Protein AF-A0A8S9ZI94-F1 (afdb_monomer_lite)

InterPro domains:
  IPR020070 Large ribosomal subunit protein bL9, N-terminal [PF01281] (39-81)

Structure (mmCIF, N/CA/C/O backbone):
data_AF-A0A8S9ZI94-F1
#
_entry.id   AF-A0A8S9ZI94-F1
#
loop_
_atom_site.group_PDB
_atom_site.id
_atom_site.type_symbol
_atom_site.label_atom_id
_atom_site.label_alt_id
_atom_site.label_comp_id
_atom_site.label_asym_id
_atom_site.label_entity_id
_atom_site.label_seq_id
_atom_site.pdbx_PDB_ins_code
_atom_site.Cartn_x
_atom_site.Cartn_y
_atom_site.Cartn_z
_atom_site.occupancy
_atom_site.B_iso_or_equiv
_atom_site.auth_seq_id
_atom_site.auth_comp_id
_atom_site.auth_asym_id
_atom_site.auth_atom_id
_atom_site.pdbx_PDB_model_num
ATOM 1 N N . MET A 1 1 ? 29.187 -4.687 -35.046 1.00 63.66 1 MET A N 1
ATOM 2 C CA . MET A 1 1 ? 29.215 -3.384 -34.352 1.00 63.66 1 MET A CA 1
ATOM 3 C C . MET A 1 1 ? 29.001 -2.299 -35.387 1.00 63.66 1 MET A C 1
ATOM 5 O O . MET A 1 1 ? 29.614 -2.401 -36.446 1.00 63.66 1 MET A O 1
ATOM 9 N N . PRO A 1 2 ? 28.129 -1.319 -35.119 1.00 70.81 2 PRO A N 1
ATOM 10 C CA . PRO A 1 2 ? 27.903 -0.215 -36.040 1.00 70.81 2 PRO A CA 1
ATOM 11 C C . PRO A 1 2 ? 29.177 0.613 -36.213 1.00 70.81 2 PRO A C 1
ATOM 13 O O . PRO A 1 2 ? 30.008 0.697 -35.307 1.00 70.81 2 PRO A O 1
ATOM 16 N N . GLU A 1 3 ? 29.332 1.217 -37.389 1.00 81.31 3 GLU A N 1
ATOM 17 C CA . GLU A 1 3 ? 30.473 2.083 -37.679 1.00 81.31 3 GLU A CA 1
ATOM 18 C C . GLU A 1 3 ? 30.523 3.276 -36.713 1.00 81.31 3 GLU A C 1
ATOM 20 O O . GLU A 1 3 ? 29.493 3.814 -36.290 1.00 81.31 3 GLU A O 1
ATOM 25 N N . ARG A 1 4 ? 31.730 3.733 -36.374 1.00 83.38 4 ARG A N 1
ATOM 26 C CA . ARG A 1 4 ? 31.902 4.915 -35.524 1.00 83.38 4 ARG A CA 1
ATOM 27 C C . ARG A 1 4 ? 31.311 6.145 -36.219 1.00 83.38 4 ARG A C 1
ATOM 29 O O . ARG A 1 4 ? 31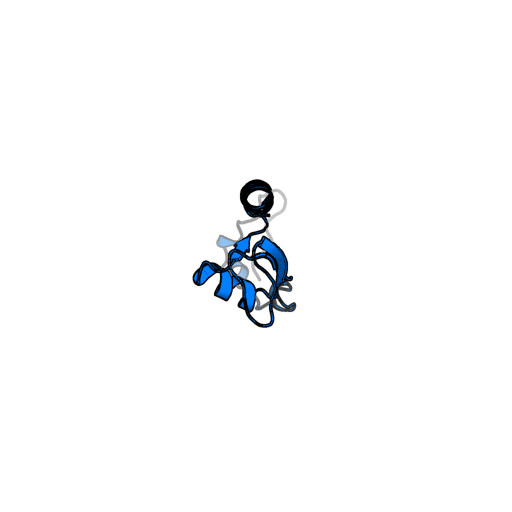.508 6.350 -37.412 1.00 83.38 4 ARG A O 1
ATOM 36 N N . THR A 1 5 ? 30.591 6.969 -35.465 1.00 81.62 5 THR A N 1
ATOM 37 C CA . THR A 1 5 ? 30.135 8.281 -35.938 1.00 81.62 5 THR A CA 1
ATOM 38 C C . THR A 1 5 ? 31.351 9.180 -36.220 1.00 81.62 5 THR A C 1
ATOM 40 O O . THR A 1 5 ? 32.214 9.274 -35.344 1.00 81.62 5 THR A O 1
ATOM 43 N N . PRO A 1 6 ? 31.450 9.819 -37.402 1.00 88.62 6 PRO A N 1
ATOM 44 C CA . PRO A 1 6 ? 32.541 10.739 -37.723 1.00 88.62 6 PRO A CA 1
ATOM 45 C C . PRO A 1 6 ? 32.696 11.872 -36.700 1.00 88.62 6 PRO A C 1
ATOM 47 O O . PRO A 1 6 ? 31.741 12.258 -36.026 1.00 88.62 6 PRO A O 1
ATOM 50 N N . ASP A 1 7 ? 33.898 12.435 -36.600 1.00 89.50 7 ASP A N 1
ATOM 51 C CA . ASP A 1 7 ? 34.146 13.552 -35.690 1.00 89.50 7 ASP A CA 1
ATOM 52 C C . ASP A 1 7 ? 33.443 1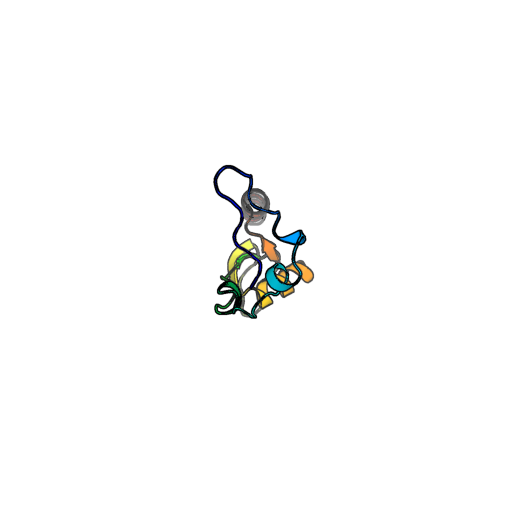4.826 -36.187 1.00 89.50 7 ASP A C 1
ATOM 54 O O . ASP A 1 7 ? 33.470 15.148 -37.374 1.00 89.50 7 ASP A O 1
ATOM 58 N N . GLY A 1 8 ? 32.790 15.548 -35.272 1.00 90.38 8 GLY A N 1
ATOM 59 C CA . GLY A 1 8 ? 32.085 16.799 -35.575 1.00 90.38 8 GLY A CA 1
ATOM 60 C C . GLY A 1 8 ? 30.637 16.653 -36.059 1.00 90.38 8 GLY A C 1
ATOM 61 O O . GLY A 1 8 ? 30.004 17.671 -36.332 1.00 90.38 8 GLY A O 1
ATOM 62 N N . VAL A 1 9 ? 30.085 15.435 -36.135 1.00 85.12 9 VAL A N 1
ATOM 63 C CA . VAL A 1 9 ? 28.652 15.217 -36.411 1.00 85.12 9 VAL A CA 1
ATOM 64 C C . VAL A 1 9 ? 27.915 14.679 -35.183 1.00 85.12 9 VAL A C 1
ATOM 66 O O . VAL A 1 9 ? 28.510 14.071 -34.293 1.00 85.12 9 VAL A O 1
ATOM 69 N N . ASN A 1 10 ? 26.601 14.906 -35.130 1.00 86.19 10 ASN A N 1
ATOM 70 C CA . ASN A 1 10 ? 25.763 14.412 -34.038 1.00 86.19 10 ASN A CA 1
ATOM 71 C C . ASN A 1 10 ? 25.751 12.877 -34.003 1.00 86.19 10 ASN A C 1
ATOM 73 O O . ASN A 1 10 ? 25.747 12.223 -35.049 1.00 86.19 10 ASN A O 1
ATOM 77 N N . GLN A 1 11 ? 25.709 12.298 -32.798 1.00 82.75 11 GLN A N 1
ATOM 78 C CA . GLN A 1 11 ? 25.504 10.859 -32.659 1.00 82.75 11 GLN A CA 1
ATOM 79 C C . GLN A 1 11 ? 24.163 10.440 -33.265 1.00 82.75 11 GLN A C 1
ATOM 81 O O . GLN A 1 11 ? 23.153 11.130 -33.129 1.00 82.75 11 GLN A O 1
ATOM 86 N N . ARG A 1 12 ? 24.179 9.278 -33.922 1.00 78.31 12 ARG A N 1
ATOM 87 C CA . ARG A 1 12 ? 22.985 8.639 -34.478 1.00 78.31 12 ARG A CA 1
ATOM 88 C C . ARG A 1 12 ? 22.023 8.314 -33.329 1.00 78.31 12 ARG A C 1
ATOM 90 O O . ARG A 1 12 ? 22.497 7.864 -32.281 1.00 78.31 12 ARG A O 1
ATOM 97 N N . PRO A 1 13 ? 20.707 8.505 -33.486 1.00 81.00 13 PRO A N 1
ATOM 98 C CA . PRO A 1 13 ? 19.759 8.073 -32.476 1.00 81.00 13 PRO A CA 1
ATOM 99 C C . PRO A 1 13 ? 19.834 6.544 -32.285 1.00 81.00 13 PRO A C 1
ATOM 101 O O . PRO A 1 13 ? 20.004 5.805 -33.258 1.00 81.00 13 PRO A O 1
ATOM 104 N N . PRO A 1 14 ? 19.684 6.035 -31.047 1.00 74.00 14 PRO A N 1
ATOM 105 C CA . PRO A 1 14 ? 19.745 4.597 -30.761 1.00 74.00 14 PRO A CA 1
ATOM 106 C C . PRO A 1 14 ? 18.730 3.746 -31.543 1.00 74.00 14 PRO A C 1
ATOM 108 O O . PRO A 1 14 ? 18.919 2.547 -31.697 1.00 74.00 14 PRO A O 1
ATOM 111 N N . THR A 1 15 ? 17.661 4.353 -32.062 1.00 80.06 15 THR A N 1
ATOM 112 C CA . THR A 1 15 ? 16.644 3.693 -32.894 1.00 80.06 15 THR A CA 1
ATOM 113 C C . THR A 1 15 ? 17.130 3.329 -34.297 1.00 80.06 15 THR A C 1
ATOM 115 O O . THR A 1 15 ? 16.504 2.498 -34.949 1.00 80.06 15 THR A O 1
ATOM 118 N N . ASP A 1 16 ? 18.233 3.917 -34.766 1.00 79.81 16 ASP A N 1
ATOM 119 C CA . ASP A 1 16 ? 18.715 3.735 -36.143 1.00 79.81 16 ASP A CA 1
ATOM 120 C C . ASP A 1 16 ? 19.424 2.395 -36.373 1.00 79.81 16 ASP A C 1
ATOM 122 O O . ASP A 1 16 ? 19.748 2.051 -37.511 1.00 79.81 16 ASP A O 1
ATOM 126 N N . HIS A 1 17 ? 19.688 1.620 -35.317 1.00 78.19 17 HIS A N 1
ATOM 127 C CA . HIS A 1 17 ? 20.348 0.326 -35.436 1.00 78.19 17 HIS A CA 1
ATOM 128 C C . HIS A 1 17 ? 19.708 -0.716 -34.517 1.00 78.19 17 HIS A C 1
ATOM 130 O O . HIS A 1 17 ? 19.656 -0.542 -33.303 1.00 78.19 17 HIS A O 1
ATOM 136 N N . GLN A 1 18 ? 19.297 -1.852 -35.090 1.00 78.44 18 GLN A N 1
ATOM 137 C CA . GLN A 1 18 ? 18.602 -2.924 -34.362 1.00 78.44 18 GLN A CA 1
ATOM 138 C C . GLN A 1 18 ? 19.405 -3.467 -33.171 1.00 78.44 18 GLN A C 1
ATOM 140 O O . GLN A 1 18 ? 18.826 -3.845 -32.158 1.00 78.44 18 GLN A O 1
ATOM 145 N N . ASP A 1 19 ? 20.740 -3.484 -33.265 1.00 80.25 19 ASP A N 1
ATOM 146 C CA . ASP A 1 19 ? 21.597 -3.920 -32.152 1.00 80.25 19 ASP A CA 1
ATOM 147 C C . ASP A 1 19 ? 21.461 -3.054 -30.892 1.00 80.25 19 ASP A C 1
ATOM 149 O O . ASP A 1 19 ? 21.658 -3.569 -29.798 1.00 80.25 19 ASP A O 1
ATOM 153 N N . PHE A 1 20 ? 21.105 -1.773 -31.018 1.00 76.69 20 PHE A N 1
ATOM 154 C CA . PHE A 1 20 ? 20.931 -0.874 -29.872 1.00 76.69 20 PHE A CA 1
ATOM 155 C C . PHE A 1 20 ? 19.559 -1.001 -29.205 1.00 76.69 20 PHE A C 1
ATOM 157 O O . PHE A 1 20 ? 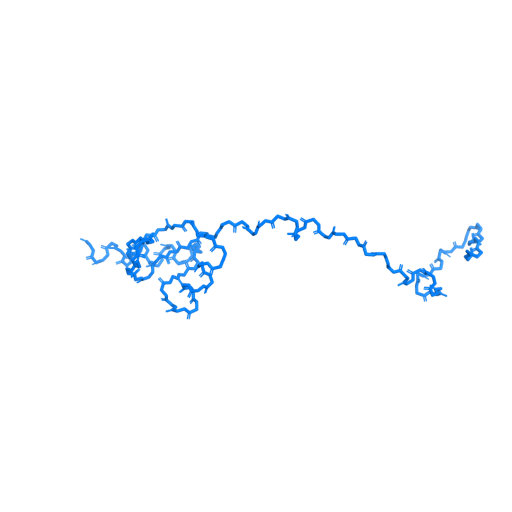19.353 -0.480 -28.114 1.00 76.69 20 PHE A O 1
ATOM 164 N N . THR A 1 21 ? 18.619 -1.701 -29.843 1.00 79.62 21 THR A N 1
ATOM 165 C CA . THR A 1 21 ? 17.299 -2.017 -29.273 1.00 79.62 21 THR A CA 1
ATOM 166 C C . THR A 1 21 ? 17.313 -3.338 -28.495 1.00 79.62 21 THR A C 1
ATOM 168 O O . THR A 1 21 ? 16.306 -3.734 -27.912 1.00 79.62 21 THR A O 1
ATOM 171 N N . LYS A 1 22 ? 18.441 -4.056 -28.493 1.00 84.38 22 LYS A N 1
ATOM 172 C CA . LYS A 1 22 ? 18.592 -5.312 -27.758 1.00 84.38 22 LYS A CA 1
ATOM 173 C C . LYS A 1 22 ? 18.814 -5.000 -26.282 1.00 84.38 22 LYS A C 1
ATOM 175 O O . LYS A 1 22 ? 19.791 -4.349 -25.925 1.00 84.38 22 LYS A O 1
ATOM 180 N N . TYR A 1 23 ? 17.913 -5.488 -25.441 1.00 84.81 23 TYR A N 1
ATOM 181 C CA . TYR A 1 23 ? 18.050 -5.428 -23.991 1.00 84.81 23 TYR A CA 1
ATOM 182 C C . TYR A 1 23 ? 18.621 -6.739 -23.460 1.00 84.81 23 TYR A C 1
ATOM 184 O O . TYR A 1 23 ? 18.374 -7.809 -24.019 1.00 84.81 23 TYR A O 1
ATOM 192 N N . GLU A 1 24 ? 19.355 -6.647 -22.360 1.00 86.62 24 GLU A N 1
ATOM 193 C CA . GLU A 1 24 ? 19.771 -7.799 -21.573 1.00 86.62 24 GLU A CA 1
ATOM 194 C C . GLU A 1 24 ? 18.864 -7.914 -20.348 1.00 86.62 24 GLU A C 1
ATOM 196 O O . GLU A 1 24 ? 18.453 -6.906 -19.769 1.00 86.62 24 GLU A O 1
ATOM 201 N N . ALA A 1 25 ? 18.523 -9.147 -19.973 1.00 85.62 25 ALA A N 1
ATOM 202 C CA . ALA A 1 25 ? 17.784 -9.384 -18.748 1.00 85.62 25 ALA A CA 1
ATOM 203 C C . ALA A 1 25 ? 18.677 -9.007 -17.561 1.00 85.62 25 ALA A C 1
ATOM 205 O O . ALA A 1 25 ? 19.690 -9.652 -17.303 1.00 85.62 25 ALA A O 1
ATOM 206 N N . PHE A 1 26 ? 18.283 -7.961 -16.846 1.00 85.81 26 PHE A N 1
ATOM 207 C CA . PHE A 1 26 ? 18.903 -7.557 -15.598 1.00 85.81 26 PHE A CA 1
ATOM 208 C C . PHE A 1 26 ? 17.860 -7.662 -14.492 1.00 85.81 26 PHE A C 1
ATOM 210 O O . PHE A 1 26 ? 16.708 -7.268 -14.683 1.00 85.81 26 PHE A O 1
ATOM 217 N N . GLU A 1 27 ? 18.245 -8.218 -13.346 1.00 84.62 27 GLU A N 1
ATOM 218 C CA . GLU A 1 27 ? 17.356 -8.247 -12.190 1.00 84.62 27 GLU A CA 1
ATOM 219 C C . GLU A 1 27 ? 17.113 -6.821 -11.709 1.00 84.62 27 GLU A C 1
ATOM 221 O O . GLU A 1 27 ? 18.046 -6.120 -11.319 1.00 84.62 27 GLU A O 1
ATOM 226 N N . ASP A 1 28 ? 15.856 -6.385 -11.717 1.00 82.81 28 ASP A N 1
ATOM 227 C CA . ASP A 1 28 ? 15.508 -5.113 -11.102 1.00 82.81 28 ASP A CA 1
ATOM 228 C C . ASP A 1 28 ? 15.614 -5.269 -9.569 1.00 82.81 28 ASP A C 1
ATOM 230 O O . ASP A 1 28 ? 14.886 -6.080 -8.976 1.00 82.81 28 ASP A O 1
ATOM 234 N N . PRO A 1 29 ? 16.510 -4.507 -8.904 1.00 81.12 29 PRO A N 1
ATOM 235 C CA . PRO A 1 29 ? 16.748 -4.615 -7.465 1.00 81.12 29 PRO A CA 1
ATOM 236 C C . PRO A 1 29 ? 15.487 -4.423 -6.613 1.00 81.12 29 PRO A C 1
ATOM 238 O O . PRO A 1 29 ? 15.451 -4.858 -5.459 1.00 81.12 29 PRO A O 1
ATOM 241 N N . GLN A 1 30 ? 14.449 -3.780 -7.158 1.00 78.19 30 GLN A N 1
ATOM 242 C CA . GLN A 1 30 ? 13.170 -3.580 -6.477 1.00 78.19 30 GLN A CA 1
ATOM 243 C C . GLN A 1 30 ? 12.414 -4.890 -6.227 1.00 78.19 30 GLN A C 1
ATOM 245 O O . GLN A 1 30 ? 11.686 -4.976 -5.241 1.00 78.19 30 GLN A O 1
ATOM 250 N N . TYR A 1 31 ? 12.614 -5.918 -7.058 1.00 79.94 31 TYR A N 1
ATOM 251 C CA . TYR A 1 31 ? 11.971 -7.227 -6.886 1.00 79.94 31 TYR A CA 1
ATOM 252 C C . TYR A 1 31 ? 12.813 -8.219 -6.074 1.00 79.94 31 TYR A C 1
ATOM 254 O O . TYR A 1 31 ? 12.336 -9.304 -5.751 1.00 79.94 31 TYR A O 1
ATOM 262 N N . GLN A 1 32 ? 14.045 -7.856 -5.701 1.00 83.06 32 GLN A N 1
ATOM 263 C CA . GLN A 1 32 ? 14.904 -8.691 -4.850 1.00 83.06 32 GLN A CA 1
ATOM 264 C C . GLN A 1 32 ? 14.529 -8.607 -3.364 1.00 83.06 32 GLN A C 1
ATOM 266 O O . GLN A 1 32 ? 14.890 -9.485 -2.580 1.00 83.06 32 GLN A O 1
ATOM 271 N N . LYS A 1 33 ? 13.831 -7.543 -2.952 1.00 85.00 33 LYS A N 1
ATOM 272 C CA . LYS A 1 33 ? 13.453 -7.309 -1.555 1.00 85.00 33 LYS A CA 1
ATOM 273 C C . LYS A 1 33 ? 11.941 -7.412 -1.386 1.00 85.00 33 LYS A C 1
ATOM 275 O O . LYS A 1 33 ? 11.199 -7.007 -2.280 1.00 85.00 33 LYS A O 1
ATOM 280 N N . PRO A 1 34 ? 11.462 -7.921 -0.238 1.00 84.25 34 PRO A N 1
ATOM 281 C CA . PRO A 1 34 ? 10.041 -7.877 0.056 1.00 84.25 34 PRO A CA 1
ATOM 282 C C . PRO A 1 34 ? 9.563 -6.416 0.107 1.00 84.25 34 PRO A C 1
ATOM 284 O O . PRO A 1 34 ? 10.332 -5.535 0.514 1.00 84.25 34 PRO A O 1
ATOM 287 N N . PRO A 1 35 ? 8.298 -6.146 -0.263 1.00 87.56 35 PRO A N 1
ATOM 288 C CA . PRO A 1 35 ? 7.724 -4.818 -0.127 1.00 87.56 35 PRO A CA 1
ATOM 289 C C . PRO A 1 35 ? 7.825 -4.331 1.324 1.00 87.56 35 PRO A C 1
ATOM 291 O O . PRO A 1 35 ? 7.633 -5.135 2.245 1.00 87.56 35 PRO A O 1
ATOM 294 N N . PRO A 1 36 ? 8.088 -3.033 1.551 1.00 91.12 36 PRO A N 1
ATOM 295 C CA . PRO A 1 36 ? 8.097 -2.487 2.898 1.00 91.12 36 PRO A CA 1
ATOM 296 C C . PRO A 1 36 ? 6.711 -2.633 3.550 1.00 91.12 36 PRO A C 1
ATOM 298 O O . PRO A 1 36 ? 5.693 -2.665 2.845 1.00 91.12 36 PRO A O 1
ATOM 301 N N . PRO A 1 37 ? 6.649 -2.721 4.888 1.00 94.00 37 PRO A N 1
ATOM 302 C CA . PRO A 1 37 ? 5.380 -2.731 5.597 1.00 94.00 37 PRO A CA 1
ATOM 303 C C . PRO A 1 37 ? 4.616 -1.419 5.372 1.00 94.00 37 PRO A C 1
ATOM 305 O O . PRO A 1 37 ? 5.201 -0.348 5.200 1.00 94.00 37 PRO A O 1
ATOM 308 N N . LEU A 1 38 ? 3.289 -1.513 5.368 1.00 95.69 38 LEU A N 1
ATOM 309 C CA . LEU A 1 38 ? 2.378 -0.398 5.141 1.00 95.69 38 LEU A CA 1
ATOM 310 C C . LEU A 1 38 ? 1.726 0.021 6.455 1.00 95.69 38 LEU A C 1
ATOM 312 O O . LEU A 1 38 ? 1.159 -0.811 7.162 1.00 95.69 38 LEU A O 1
ATOM 316 N N . LYS A 1 39 ? 1.760 1.325 6.745 1.00 96.12 39 LYS A N 1
ATOM 317 C CA . LYS A 1 39 ? 1.011 1.915 7.858 1.00 96.12 39 LYS A CA 1
ATOM 318 C C . LYS A 1 39 ? -0.459 2.055 7.491 1.00 96.12 39 LYS A C 1
ATOM 320 O O . LYS A 1 39 ? -0.810 2.774 6.551 1.00 96.12 39 LYS A O 1
ATOM 325 N N . MET A 1 40 ? -1.305 1.387 8.259 1.00 96.38 40 MET A N 1
ATOM 326 C CA . MET A 1 40 ? -2.748 1.334 8.067 1.00 96.38 40 MET A CA 1
ATOM 327 C C . MET A 1 40 ? -3.452 1.711 9.369 1.00 96.38 40 MET A C 1
ATOM 329 O O . MET A 1 40 ? -2.937 1.443 10.451 1.00 96.38 40 MET A O 1
ATOM 333 N N . ILE A 1 41 ? -4.636 2.303 9.258 1.00 96.50 41 ILE A N 1
ATOM 334 C CA . ILE A 1 41 ? -5.567 2.480 10.371 1.00 96.50 41 ILE A CA 1
ATOM 335 C C . ILE A 1 41 ? -6.688 1.447 10.262 1.00 96.50 41 ILE A C 1
ATOM 337 O O . ILE A 1 41 ? -7.313 1.314 9.205 1.00 96.50 41 ILE A O 1
ATOM 341 N N . LEU A 1 42 ? -6.944 0.705 11.338 1.00 96.56 42 LEU A N 1
ATOM 342 C CA . LEU A 1 42 ? -8.045 -0.253 11.393 1.00 96.56 42 LEU A CA 1
ATOM 343 C C . LEU A 1 42 ? -9.382 0.484 11.528 1.00 96.56 42 LEU A C 1
ATOM 345 O O . LEU A 1 42 ? -9.539 1.383 12.349 1.00 96.56 42 LEU A O 1
ATOM 349 N N . LEU A 1 43 ? -10.361 0.121 10.707 1.00 94.94 43 LEU A N 1
ATOM 350 C CA . LEU A 1 43 ? -11.715 0.693 10.735 1.00 94.94 43 LEU A CA 1
ATOM 351 C C . LEU A 1 43 ? -12.701 -0.183 11.508 1.00 94.94 43 LEU A C 1
ATOM 353 O O . LEU A 1 43 ? -13.795 0.270 11.857 1.00 94.94 43 LEU A O 1
ATOM 357 N N . ASP A 1 44 ? -12.303 -1.421 11.767 1.00 94.19 44 ASP A N 1
ATOM 358 C CA . ASP A 1 44 ? -13.054 -2.425 12.499 1.00 94.19 44 ASP A CA 1
ATOM 359 C C . ASP A 1 44 ? -12.096 -3.253 13.357 1.00 94.19 44 ASP A C 1
ATOM 361 O O . ASP A 1 44 ? -10.882 -3.203 13.146 1.00 94.19 44 ASP A O 1
ATOM 365 N N . GLU A 1 45 ? -12.638 -4.002 14.308 1.00 93.25 45 GLU A N 1
ATOM 366 C CA . GLU A 1 45 ? -11.852 -4.973 15.068 1.00 93.25 45 GLU A CA 1
ATOM 367 C C . GLU A 1 45 ? -11.450 -6.139 14.154 1.00 93.25 45 GLU A C 1
ATOM 369 O O . GLU A 1 45 ? -12.246 -6.645 13.348 1.00 93.25 45 GLU A O 1
ATOM 374 N N . VAL A 1 46 ? -10.179 -6.529 14.221 1.00 92.62 46 VAL A N 1
ATOM 375 C CA . VAL A 1 46 ? -9.638 -7.614 13.406 1.00 92.62 46 VAL A CA 1
ATOM 376 C C . VAL A 1 46 ? -8.870 -8.562 14.315 1.00 92.62 46 VAL A C 1
ATOM 378 O O . VAL A 1 46 ? -7.811 -8.203 14.831 1.00 92.62 46 VAL A O 1
ATOM 381 N N . ASP A 1 47 ? -9.406 -9.775 14.460 1.00 89.62 47 ASP A N 1
ATOM 382 C CA . ASP A 1 47 ? -8.809 -10.852 15.253 1.00 89.62 47 ASP A CA 1
ATOM 383 C C . ASP A 1 47 ? -7.324 -11.034 14.909 1.00 89.62 47 ASP A C 1
ATOM 385 O O . ASP A 1 47 ? -6.947 -11.075 13.733 1.00 89.62 47 ASP A O 1
ATOM 389 N N . ASP A 1 48 ? -6.491 -11.129 15.948 1.00 87.75 48 ASP A N 1
ATOM 390 C CA . ASP A 1 48 ? -5.032 -11.296 15.875 1.00 87.75 48 ASP A CA 1
ATOM 391 C C . ASP A 1 4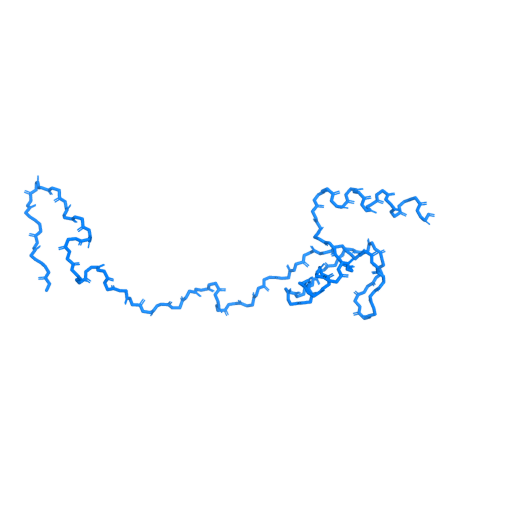8 ? -4.267 -10.170 15.148 1.00 87.75 48 ASP A C 1
ATOM 393 O O . ASP A 1 48 ? -3.085 -10.328 14.828 1.00 87.75 48 ASP A O 1
ATOM 397 N N . VAL A 1 49 ? -4.910 -9.027 14.881 1.00 92.44 49 VAL A N 1
ATOM 398 C CA . VAL A 1 49 ? -4.288 -7.884 14.192 1.00 92.44 49 VAL A CA 1
ATOM 399 C C . VAL A 1 49 ? -4.317 -6.612 15.036 1.00 92.44 49 VAL A C 1
ATOM 401 O O . VAL A 1 49 ? -3.280 -5.959 15.143 1.00 92.44 49 VAL A O 1
ATOM 404 N N . GLY A 1 50 ? -5.464 -6.247 15.613 1.00 93.00 50 GLY A N 1
ATOM 405 C CA . GLY A 1 50 ? -5.571 -5.051 16.453 1.00 93.00 50 GLY A CA 1
ATOM 406 C C . GLY A 1 50 ? -6.994 -4.528 16.632 1.00 93.00 50 GLY A C 1
ATOM 407 O O . GLY A 1 50 ? -7.962 -5.071 16.085 1.00 93.00 50 GLY A O 1
ATOM 408 N N . GLU A 1 51 ? -7.102 -3.443 17.394 1.00 93.50 51 GLU A N 1
ATOM 409 C CA . GLU A 1 51 ? -8.378 -2.817 17.738 1.00 93.50 51 GLU A CA 1
ATOM 410 C C . GLU A 1 51 ? -8.807 -1.743 16.724 1.00 93.50 51 GLU A C 1
ATOM 412 O O . GLU A 1 51 ? -8.019 -1.166 15.967 1.00 93.50 51 GLU A O 1
ATOM 417 N N . LYS A 1 52 ? -10.100 -1.413 16.732 1.00 93.25 52 LYS A N 1
ATOM 418 C CA . LYS A 1 52 ? -10.654 -0.359 15.881 1.00 93.25 52 LYS A CA 1
ATOM 419 C C . LYS A 1 52 ? -9.994 1.003 16.155 1.00 93.25 52 LYS A C 1
ATOM 421 O O . LYS A 1 52 ? -9.870 1.448 17.293 1.00 93.25 52 LYS A O 1
ATOM 426 N N . TYR A 1 53 ? -9.648 1.707 15.078 1.00 93.12 53 TYR A N 1
ATOM 427 C CA . TYR A 1 53 ? -8.906 2.974 15.047 1.00 93.12 53 TYR A CA 1
ATOM 428 C C . TYR A 1 53 ? -7.467 2.902 15.571 1.00 93.12 53 TYR A C 1
ATOM 430 O O . TYR A 1 53 ? -6.860 3.938 15.857 1.00 93.12 53 TYR A O 1
ATOM 438 N N . GLU A 1 54 ? -6.901 1.705 15.693 1.00 93.81 54 GLU A N 1
ATOM 439 C CA . GLU A 1 54 ? -5.473 1.528 15.925 1.00 93.81 54 GLU A CA 1
ATOM 440 C C . GLU A 1 54 ? -4.679 1.734 14.626 1.00 93.81 54 GLU A C 1
ATOM 442 O O . GLU A 1 54 ? -5.143 1.398 13.532 1.00 93.81 54 GLU A O 1
ATOM 447 N N . ILE A 1 55 ? -3.482 2.315 14.744 1.00 94.94 55 ILE A N 1
ATOM 448 C CA . ILE A 1 55 ? -2.556 2.519 13.626 1.00 94.94 55 ILE A CA 1
ATOM 449 C C . ILE A 1 55 ? -1.464 1.464 13.734 1.00 94.94 55 ILE A C 1
ATOM 451 O O . ILE A 1 55 ? -0.705 1.463 14.701 1.00 94.94 55 ILE A O 1
ATOM 455 N N . ILE A 1 56 ? -1.356 0.609 12.724 1.00 95.62 56 ILE A N 1
ATOM 456 C CA . ILE A 1 56 ? -0.460 -0.547 12.736 1.00 95.62 56 ILE A CA 1
ATOM 457 C C . ILE A 1 56 ? 0.337 -0.662 11.435 1.00 95.62 56 ILE A C 1
ATOM 459 O O . ILE A 1 56 ? -0.090 -0.204 10.371 1.00 95.62 56 ILE A O 1
ATOM 463 N N . GLU A 1 57 ? 1.512 -1.283 11.519 1.00 96.38 57 GLU A N 1
ATOM 464 C CA . GLU A 1 57 ? 2.333 -1.638 10.361 1.00 96.38 57 GLU A CA 1
ATOM 465 C C . GLU A 1 57 ? 2.035 -3.074 9.924 1.00 96.38 57 GLU A C 1
ATOM 467 O O . GLU A 1 57 ? 2.197 -4.022 10.690 1.00 96.38 57 GLU A O 1
ATOM 472 N N . LEU A 1 58 ? 1.601 -3.240 8.676 1.00 95.12 58 LEU A N 1
ATOM 473 C CA . LEU A 1 58 ? 1.176 -4.522 8.119 1.00 95.12 58 LEU A CA 1
ATOM 474 C C . LEU A 1 58 ? 2.034 -4.926 6.925 1.00 95.12 58 LEU A C 1
ATOM 476 O O . LEU A 1 58 ? 2.496 -4.086 6.156 1.00 95.12 58 LEU A O 1
ATOM 480 N N . SER A 1 59 ? 2.179 -6.233 6.701 1.00 94.94 59 SER A N 1
ATOM 481 C CA . SER A 1 59 ? 2.713 -6.723 5.427 1.00 94.94 59 SER A CA 1
ATOM 482 C C . SER A 1 59 ? 1.824 -6.265 4.264 1.00 94.94 59 SER A C 1
ATOM 484 O O . SER A 1 59 ? 0.601 -6.189 4.403 1.00 94.94 59 SER A O 1
ATOM 486 N N . SER A 1 60 ? 2.423 -5.998 3.098 1.00 93.06 60 SER A N 1
ATOM 487 C CA . SER A 1 60 ? 1.691 -5.517 1.913 1.00 93.06 60 SER A CA 1
ATOM 488 C C . SER A 1 60 ? 0.496 -6.415 1.551 1.00 93.06 60 SER A C 1
ATOM 490 O O . SER A 1 60 ? -0.604 -5.925 1.297 1.00 93.06 60 SER A O 1
ATOM 492 N N . ASN A 1 61 ? 0.668 -7.739 1.645 1.00 93.62 61 ASN A N 1
ATOM 493 C CA . ASN A 1 61 ? -0.390 -8.712 1.363 1.00 93.62 61 ASN A CA 1
ATOM 494 C C . ASN A 1 61 ? -1.582 -8.579 2.325 1.00 93.62 61 ASN A C 1
ATOM 496 O O . ASN A 1 61 ? -2.737 -8.600 1.892 1.00 93.62 61 ASN A O 1
ATOM 500 N N . LEU A 1 62 ? -1.319 -8.435 3.629 1.00 94.81 62 LEU A N 1
ATOM 501 C CA . LEU A 1 62 ? -2.379 -8.312 4.629 1.00 94.81 62 LEU A CA 1
ATOM 502 C C . LEU A 1 62 ? -3.059 -6.941 4.553 1.00 94.81 62 LEU A C 1
ATOM 504 O O . LEU A 1 62 ? -4.288 -6.873 4.555 1.00 94.81 62 LEU A O 1
ATOM 508 N N . ALA A 1 63 ? -2.280 -5.868 4.396 1.00 95.31 63 ALA A N 1
ATOM 509 C CA . ALA A 1 63 ? -2.797 -4.517 4.196 1.00 95.31 63 ALA A CA 1
ATOM 510 C C . ALA A 1 63 ? -3.747 -4.448 2.990 1.00 95.31 63 ALA A C 1
ATOM 512 O O . ALA A 1 63 ? -4.851 -3.919 3.107 1.00 95.31 63 ALA A O 1
ATOM 513 N N . HIS A 1 64 ? -3.367 -5.055 1.861 1.00 94.94 64 HIS A N 1
ATOM 514 C CA . HIS A 1 64 ? -4.200 -5.101 0.660 1.00 94.94 64 HIS A CA 1
ATOM 515 C C . HIS A 1 64 ? -5.520 -5.851 0.906 1.00 94.94 64 HIS A C 1
ATOM 517 O O . HIS A 1 64 ? -6.589 -5.382 0.514 1.00 94.94 64 HIS A O 1
ATOM 523 N N . LYS A 1 65 ? -5.478 -6.991 1.610 1.0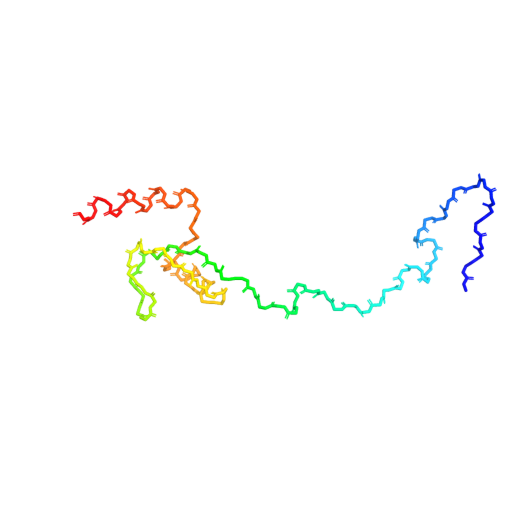0 95.81 65 LYS A N 1
ATOM 524 C CA . LYS A 1 65 ? -6.681 -7.761 1.967 1.00 95.81 65 LYS A CA 1
ATOM 525 C C . LYS A 1 65 ? -7.632 -6.964 2.869 1.00 95.81 65 LYS A C 1
ATOM 527 O O . LYS A 1 65 ? -8.843 -6.951 2.631 1.00 95.81 65 LYS A O 1
ATOM 532 N N . LEU A 1 66 ? -7.107 -6.293 3.896 1.00 95.81 66 LEU A N 1
ATOM 533 C CA . LEU A 1 66 ? -7.923 -5.485 4.810 1.00 95.81 66 LEU A CA 1
ATOM 534 C C . LEU A 1 66 ? -8.481 -4.233 4.125 1.00 95.81 66 LEU A C 1
ATOM 536 O O . LEU A 1 66 ? -9.635 -3.874 4.357 1.00 95.81 66 LEU A O 1
ATOM 540 N N . TYR A 1 67 ? -7.709 -3.623 3.226 1.00 95.50 67 TYR A N 1
ATOM 541 C CA . TYR A 1 67 ? -8.163 -2.502 2.409 1.00 95.50 67 TYR A CA 1
ATOM 542 C C . TYR A 1 67 ? -9.326 -2.896 1.485 1.00 95.50 67 TYR A C 1
ATOM 544 O O . TYR A 1 67 ? -10.374 -2.250 1.497 1.00 95.50 67 TYR A O 1
ATOM 552 N N . LEU A 1 68 ? -9.199 -4.008 0.746 1.00 96.12 68 LEU A N 1
ATOM 553 C CA . LEU A 1 68 ? -10.262 -4.500 -0.144 1.00 96.12 68 LEU A CA 1
ATOM 554 C C . LEU A 1 68 ? -11.551 -4.853 0.606 1.00 96.12 68 LEU A C 1
ATOM 556 O O . LEU A 1 68 ? -12.649 -4.632 0.098 1.00 96.12 68 LEU A O 1
ATOM 560 N N . THR A 1 69 ? -11.424 -5.381 1.824 1.00 95.94 69 THR A N 1
ATOM 561 C CA . THR A 1 69 ? -12.570 -5.703 2.690 1.00 95.94 69 THR A CA 1
ATOM 562 C C . THR A 1 69 ? -13.094 -4.504 3.480 1.00 95.94 69 THR A C 1
ATOM 564 O O . THR A 1 69 ? -14.032 -4.663 4.257 1.00 95.94 69 THR A O 1
ATOM 567 N N . ARG A 1 70 ? -12.533 -3.302 3.270 1.00 95.38 70 ARG A N 1
ATOM 568 C CA . ARG A 1 70 ? -12.882 -2.054 3.975 1.00 95.38 70 ARG A CA 1
ATOM 569 C C . ARG A 1 70 ? -12.720 -2.129 5.499 1.00 95.38 70 ARG A C 1
ATOM 571 O O . ARG A 1 70 ? -13.324 -1.341 6.219 1.00 95.38 70 ARG A O 1
ATOM 578 N N . LYS A 1 71 ? -11.891 -3.056 5.983 1.00 95.88 71 LYS A N 1
ATOM 579 C CA . LYS A 1 71 ? -11.549 -3.208 7.405 1.00 95.88 71 LYS A CA 1
ATOM 580 C C . LYS A 1 71 ? -10.388 -2.316 7.832 1.00 95.88 71 LYS A C 1
ATOM 582 O O . LYS A 1 71 ? -10.189 -2.111 9.022 1.00 95.88 71 LYS A O 1
ATOM 587 N N . ALA A 1 72 ? -9.629 -1.779 6.882 1.00 96.50 72 ALA A N 1
ATOM 588 C CA . ALA A 1 72 ? -8.548 -0.844 7.148 1.00 96.50 72 ALA A CA 1
ATOM 589 C C . ALA A 1 72 ? -8.453 0.217 6.045 1.00 96.50 72 ALA A C 1
ATOM 591 O O . ALA A 1 72 ? -8.817 -0.037 4.894 1.00 96.50 72 ALA A O 1
ATOM 592 N N . ALA A 1 73 ? -7.926 1.385 6.392 1.00 96.06 73 ALA A N 1
ATOM 593 C CA . ALA A 1 73 ? -7.568 2.449 5.459 1.00 96.06 73 ALA A CA 1
ATOM 594 C C . ALA A 1 73 ? -6.075 2.772 5.572 1.00 96.06 73 ALA A C 1
ATOM 596 O O . ALA A 1 73 ? -5.419 2.399 6.544 1.00 96.06 73 ALA A O 1
ATOM 597 N N . TYR A 1 74 ? -5.528 3.473 4.580 1.00 95.94 74 TYR A N 1
ATOM 598 C CA . TYR A 1 74 ? -4.171 3.999 4.685 1.00 95.94 74 TYR A CA 1
ATOM 599 C C . TYR A 1 74 ? -4.083 5.010 5.828 1.00 95.94 74 TYR A C 1
ATOM 601 O O . TYR A 1 74 ? -5.010 5.785 6.055 1.00 95.94 74 TYR A O 1
ATOM 609 N N . ALA A 1 75 ? -2.943 5.050 6.516 1.00 94.19 75 ALA A N 1
ATOM 610 C CA . ALA A 1 75 ? -2.657 6.082 7.511 1.00 94.19 75 ALA A CA 1
ATOM 611 C C . ALA A 1 75 ? -2.277 7.417 6.831 1.00 94.19 75 ALA A C 1
ATOM 613 O O . ALA A 1 75 ? -1.188 7.955 7.042 1.00 94.19 75 ALA A O 1
ATOM 614 N N . SER A 1 76 ? -3.150 7.924 5.954 1.00 94.56 76 SER A N 1
ATOM 615 C CA . SER A 1 76 ? -2.971 9.222 5.302 1.00 94.56 76 SER A CA 1
ATOM 616 C C . SER A 1 76 ? -3.193 10.358 6.314 1.00 94.56 76 SER A C 1
ATOM 618 O O . SER A 1 76 ? -3.960 10.178 7.261 1.00 94.56 76 SER A O 1
ATOM 620 N N . PRO A 1 77 ? -2.588 11.547 6.135 1.00 95.00 77 PRO A N 1
ATOM 621 C CA . PRO A 1 77 ? -2.815 12.674 7.044 1.00 95.00 77 PRO A CA 1
ATOM 622 C C . PRO A 1 77 ? -4.301 13.018 7.231 1.00 95.00 77 PRO A C 1
ATOM 624 O O . PRO A 1 77 ? -4.730 13.316 8.341 1.00 95.00 77 PRO A O 1
ATOM 627 N N . PHE A 1 78 ? -5.091 12.912 6.158 1.00 95.31 78 PHE A N 1
ATOM 628 C CA . PHE A 1 78 ? -6.533 13.140 6.193 1.00 95.31 78 PHE A CA 1
ATOM 629 C C . PHE A 1 78 ? -7.266 12.074 7.018 1.00 95.31 78 PHE A C 1
ATOM 631 O O . PHE A 1 78 ? -8.070 12.411 7.887 1.00 95.31 78 PHE A O 1
ATOM 638 N N . ASP A 1 79 ? -6.979 10.793 6.773 1.00 93.50 79 ASP A N 1
ATOM 639 C CA . ASP A 1 79 ? -7.632 9.689 7.483 1.00 93.50 79 ASP A CA 1
ATOM 640 C C . ASP A 1 79 ? -7.277 9.696 8.972 1.00 93.50 79 ASP A C 1
ATOM 642 O O . ASP A 1 79 ? -8.144 9.471 9.815 1.00 93.50 79 ASP A O 1
ATOM 646 N N . LEU A 1 80 ? -6.027 10.015 9.308 1.00 92.19 80 LEU A N 1
ATOM 647 C CA . LEU A 1 80 ? -5.577 10.146 10.691 1.00 92.19 80 LEU A CA 1
ATOM 648 C C . LEU A 1 80 ? -6.357 11.230 11.440 1.00 92.19 80 LEU A C 1
ATOM 650 O O . LEU A 1 80 ? -6.810 10.994 12.558 1.00 92.19 80 LEU A O 1
ATOM 654 N N . GLU A 1 81 ? -6.568 12.393 10.822 1.00 93.81 81 GLU A N 1
ATOM 655 C CA . GLU A 1 81 ? -7.366 13.461 11.426 1.00 93.81 81 GLU A CA 1
ATOM 656 C C . GLU A 1 81 ? -8.845 13.060 11.544 1.00 93.81 81 GLU A C 1
ATOM 658 O O . GLU A 1 81 ? -9.469 13.242 12.592 1.00 93.81 81 GLU A O 1
ATOM 663 N N . TYR A 1 82 ? -9.415 12.487 10.482 1.00 93.56 82 TYR A N 1
ATOM 664 C CA . TYR A 1 82 ? -10.827 12.114 10.434 1.00 93.56 82 TYR A CA 1
ATOM 665 C C . TYR A 1 82 ? -11.182 11.012 11.440 1.00 93.56 82 TYR A C 1
ATOM 667 O O . TYR A 1 82 ? -12.135 11.149 12.214 1.00 93.56 82 TYR A O 1
ATOM 675 N N . TYR A 1 83 ? -10.423 9.918 11.447 1.00 91.44 83 TYR A N 1
ATOM 676 C CA . TYR A 1 83 ? -10.658 8.796 12.351 1.00 91.44 83 TYR A CA 1
ATOM 677 C C . TYR A 1 83 ? -10.147 9.071 13.766 1.00 91.44 83 TYR A C 1
ATOM 679 O O . TYR A 1 83 ? -10.753 8.572 14.713 1.00 91.44 83 TYR A O 1
ATOM 687 N N . GLY A 1 84 ? -9.131 9.925 13.931 1.00 87.69 84 GLY A N 1
ATOM 688 C CA . GLY A 1 84 ? -8.727 10.451 15.237 1.00 87.69 84 GLY A CA 1
ATOM 689 C C . GLY A 1 84 ? -9.878 11.184 15.927 1.00 87.69 84 GLY A C 1
ATOM 690 O O . GLY A 1 84 ? -10.273 10.804 17.027 1.00 87.69 84 GLY A O 1
ATOM 691 N N . LYS A 1 85 ? -10.525 12.129 15.227 1.00 90.56 85 LYS A N 1
ATOM 692 C CA . LYS A 1 85 ? -11.728 12.819 15.734 1.00 90.56 85 LYS A CA 1
ATOM 693 C C . LYS A 1 85 ? -12.870 11.852 16.045 1.00 90.56 85 LYS A C 1
ATOM 695 O O . LYS A 1 85 ? -13.571 12.018 17.034 1.00 90.56 85 LYS A O 1
ATOM 700 N N . LYS A 1 86 ? -13.083 10.826 15.214 1.00 87.06 86 LYS A N 1
ATOM 701 C CA . LYS A 1 86 ? -14.120 9.815 15.485 1.00 87.06 86 LYS A CA 1
ATOM 702 C C . LYS A 1 86 ? -13.825 8.979 16.723 1.00 87.06 86 LYS A C 1
ATOM 704 O O . LYS A 1 86 ? -14.768 8.628 17.425 1.00 87.06 86 LYS A O 1
ATOM 709 N N . LYS A 1 87 ? -12.557 8.651 16.975 1.00 85.50 87 LYS A N 1
ATOM 710 C CA . LYS A 1 87 ? -12.145 7.922 18.175 1.00 85.50 87 LYS A CA 1
ATOM 711 C C . LYS A 1 87 ? -12.474 8.732 19.431 1.00 85.50 87 LYS A C 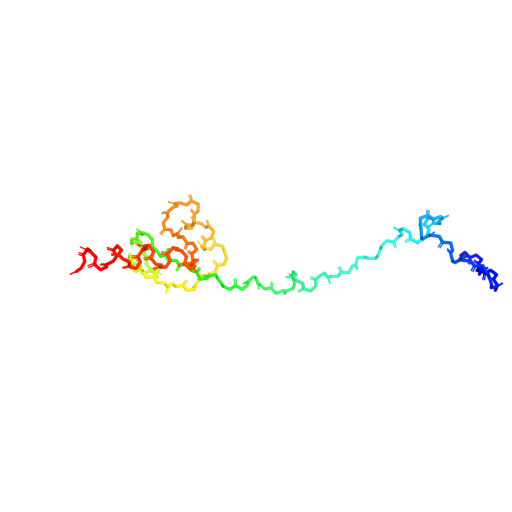1
ATOM 713 O O . LYS A 1 87 ? -13.087 8.181 20.332 1.00 85.50 87 LYS A O 1
ATOM 718 N N . GLU A 1 88 ? -12.182 10.032 19.437 1.00 82.19 88 GLU A N 1
ATOM 719 C CA . GLU A 1 88 ? -12.503 10.948 20.550 1.00 82.19 88 GLU A CA 1
ATOM 720 C C . GLU A 1 88 ? -14.008 11.164 20.791 1.00 82.19 88 GLU A C 1
ATOM 722 O O . GLU A 1 88 ? -14.396 11.589 21.868 1.00 82.19 88 GLU A O 1
ATOM 727 N N . VAL A 1 89 ? -14.871 10.927 19.796 1.00 80.94 89 VAL A N 1
ATOM 728 C CA . VAL A 1 89 ? -16.336 11.059 19.958 1.00 80.94 89 VAL A CA 1
ATOM 729 C C . VAL A 1 89 ? -16.969 9.779 20.516 1.00 80.94 89 VAL A C 1
ATOM 731 O O . VAL A 1 89 ? -18.054 9.821 21.093 1.00 80.94 89 VAL A O 1
ATOM 734 N N . ILE A 1 90 ? -16.332 8.631 20.285 1.00 65.19 90 ILE A N 1
ATOM 735 C CA . ILE A 1 90 ? -16.854 7.306 20.650 1.00 65.19 90 ILE A CA 1
ATOM 736 C C . ILE A 1 90 ? -16.367 6.869 22.045 1.00 65.19 90 ILE A C 1
ATOM 738 O O . ILE A 1 90 ? -17.038 6.050 22.673 1.00 65.19 90 ILE A O 1
ATOM 742 N N . PHE A 1 91 ? -15.250 7.424 22.524 1.00 55.03 91 PHE A N 1
ATOM 743 C CA . PHE A 1 91 ? -14.671 7.199 23.853 1.00 55.03 91 PHE A CA 1
ATOM 744 C C . PHE A 1 91 ? -14.787 8.451 24.722 1.00 55.03 91 PHE A C 1
ATOM 746 O O . PHE A 1 91 ? -15.040 8.291 25.936 1.00 55.03 91 PHE A O 1
#

Foldseek 3Di:
DDDDDDPPDDDDPLVVDPVSVDDDDDDDVVVVDFDFWFWKAFCQDDPPADHHRDTDTHRPVVQVVCVVVVRIGGPDPVCNVVVVVVVVVVD

Secondary structure (DSSP, 8-state):
-PPPPPTTSPPPPGGGSGGGGPPP----GGGSSPPPPEEEEESS-BTTTB-TT-EEEE-HHHHHHHHHTTSEEE--HHHHHHHHHHHHHH-

Sequence (91 aa):
MPERTPDGVNQRPPTDHQDFTKYEAFEDPQYQKPPPPLKMILLDEVDDVGEKYEIIELSSNLAHKLYLTRKAAYASPFDLEYYGKKKEVIF

Organism: NCBI:txid189291

pLDDT: mean 88.21, std 8.18, range [55.03, 96.56]

Radius of gyration: 25.37 Å; chains: 1; bounding box: 51×28×62 Å